Protein AF-A0A0F4VMG0-F1 (afdb_monomer_lite)

Organism: NCBI:txid556287

Secondary structure (DSSP, 8-state):
-GGGT-SPPPTTS-SS--SEEEEE-----TT--S--TT-EEEEE-SS--SSS-----GGGEEEPPTT--TTTS---

Radius of gyration: 13.43 Å; chains: 1; bounding box: 33×32×27 Å

Foldseek 3Di:
DVVVVPDDQDPPADPADDQKAWDFACDDDPPDPPDDGGFTWIFGGSHDRPDPDDDGDNVRIDGDDPPDDPVVVDDD

Sequence (76 aa):
MQRKGLSPPPKNASPILGLEVAGTIIDLGENTVNWNIGDEVCTLVNGGGYAEYCLSHQRQTLRFSQGFDAIKAFSP

Structure (mmCIF, N/CA/C/O backbone):
data_AF-A0A0F4VMG0-F1
#
_entry.id   AF-A0A0F4VMG0-F1
#
loop_
_atom_site.group_PDB
_atom_site.id
_atom_site.type_symbol
_atom_site.label_atom_id
_atom_site.label_alt_id
_atom_site.label_comp_id
_atom_site.label_asym_id
_atom_site.label_entity_id
_atom_site.label_seq_id
_atom_site.pdbx_PDB_ins_code
_atom_site.Cartn_x
_atom_site.Cartn_y
_atom_site.Cartn_z
_atom_site.occupancy
_atom_site.B_iso_or_equiv
_atom_site.auth_seq_id
_atom_site.auth_comp_id
_atom_site.auth_asym_id
_atom_site.auth_atom_id
_atom_site.pdbx_PDB_model_num
ATOM 1 N N . MET A 1 1 ? 20.404 10.819 -5.939 1.00 46.88 1 MET A N 1
ATOM 2 C CA . MET A 1 1 ? 21.068 9.807 -6.798 1.00 46.88 1 MET A CA 1
ATOM 3 C C . MET A 1 1 ? 20.141 9.252 -7.885 1.00 46.88 1 MET A C 1
ATOM 5 O O . MET A 1 1 ? 20.549 9.273 -9.036 1.00 46.88 1 MET A O 1
ATOM 9 N N . GLN A 1 2 ? 18.889 8.872 -7.598 1.00 43.72 2 GLN A N 1
ATOM 10 C CA . GLN A 1 2 ? 17.930 8.402 -8.624 1.00 43.72 2 GLN A CA 1
ATOM 11 C C . GLN A 1 2 ? 17.623 9.403 -9.758 1.00 43.72 2 GLN A C 1
ATOM 13 O O . GLN A 1 2 ? 17.520 8.999 -10.910 1.00 43.72 2 GLN A O 1
ATOM 18 N N . ARG A 1 3 ? 17.565 10.714 -9.471 1.00 46.88 3 ARG A N 1
ATOM 19 C CA . ARG A 1 3 ? 17.289 11.779 -10.467 1.00 46.88 3 ARG A CA 1
ATOM 20 C C . ARG A 1 3 ? 18.279 11.863 -11.637 1.00 46.88 3 ARG A C 1
ATOM 22 O O . ARG A 1 3 ? 18.015 12.583 -12.589 1.00 46.88 3 ARG A O 1
ATOM 29 N N . LYS A 1 4 ? 19.431 11.195 -11.541 1.00 53.25 4 LYS A N 1
ATOM 30 C CA . LYS A 1 4 ? 20.490 11.235 -12.559 1.00 53.25 4 LYS A CA 1
ATOM 31 C C . LYS A 1 4 ? 20.508 10.000 -13.472 1.00 53.25 4 LYS A C 1
ATOM 33 O O . LYS A 1 4 ? 21.401 9.912 -14.300 1.00 53.25 4 LYS A O 1
ATOM 38 N N . GLY A 1 5 ? 19.580 9.047 -13.312 1.00 55.06 5 GLY A N 1
ATOM 39 C CA . GLY A 1 5 ? 19.487 7.861 -14.181 1.00 55.06 5 GLY A CA 1
ATOM 40 C C . GLY A 1 5 ? 20.668 6.881 -14.088 1.00 55.06 5 GLY A C 1
ATOM 41 O O . GLY A 1 5 ? 20.825 6.033 -14.955 1.00 55.06 5 GLY A O 1
ATOM 42 N N . LEU A 1 6 ? 21.512 6.994 -13.055 1.00 55.00 6 LEU A N 1
ATOM 43 C CA . LEU A 1 6 ? 22.796 6.279 -12.952 1.00 55.00 6 LEU A CA 1
ATOM 44 C C . LEU A 1 6 ? 22.753 4.983 -12.127 1.00 55.00 6 LEU A C 1
ATOM 46 O O . LEU A 1 6 ? 23.777 4.319 -11.995 1.00 55.00 6 LEU A O 1
ATOM 50 N N . SER A 1 7 ? 21.603 4.605 -11.568 1.00 48.09 7 SER A N 1
ATOM 51 C CA . SER A 1 7 ? 21.445 3.288 -10.947 1.00 48.09 7 SER A CA 1
ATOM 52 C C . SER A 1 7 ? 20.646 2.406 -11.897 1.00 48.09 7 SER A C 1
ATOM 54 O O . SER A 1 7 ? 19.461 2.686 -12.085 1.00 48.09 7 SER A O 1
ATOM 56 N N . PRO A 1 8 ? 21.250 1.369 -12.506 1.00 51.31 8 PRO A N 1
ATOM 57 C CA . PRO A 1 8 ? 20.472 0.395 -13.250 1.00 51.31 8 PRO A CA 1
ATOM 58 C C . PRO A 1 8 ? 19.423 -0.196 -12.296 1.00 51.31 8 PRO A C 1
ATOM 60 O O . PRO A 1 8 ? 19.785 -0.608 -11.187 1.00 51.31 8 PRO A O 1
ATOM 63 N N . PRO A 1 9 ? 18.130 -0.185 -12.664 1.00 48.16 9 PRO A N 1
ATOM 64 C CA . PRO A 1 9 ? 17.106 -0.779 -11.825 1.00 48.16 9 PRO A CA 1
ATOM 65 C C . PRO A 1 9 ? 17.439 -2.269 -11.633 1.00 48.16 9 PRO A C 1
ATOM 67 O O . PRO A 1 9 ? 17.840 -2.937 -12.593 1.00 48.16 9 PRO A O 1
ATOM 70 N N . PRO A 1 10 ? 17.310 -2.816 -10.412 1.00 53.91 10 PRO A N 1
ATOM 71 C CA . PRO A 1 10 ? 17.321 -4.260 -10.214 1.00 53.91 10 PRO A CA 1
ATOM 72 C C . PRO A 1 10 ? 16.326 -4.908 -11.186 1.00 53.91 10 PRO A C 1
ATOM 74 O O . PRO A 1 10 ? 15.263 -4.340 -11.420 1.00 53.91 10 PRO A O 1
ATOM 77 N N . LYS A 1 11 ? 16.622 -6.104 -11.718 1.00 55.19 11 LYS A N 1
ATOM 78 C CA . LYS A 1 11 ? 15.756 -6.814 -12.693 1.00 55.19 11 LYS A CA 1
ATOM 79 C C . LYS A 1 11 ? 14.282 -6.968 -12.263 1.00 55.19 11 LYS A C 1
ATOM 81 O O . LYS A 1 11 ? 13.446 -7.235 -13.115 1.00 55.19 11 LYS A O 1
ATOM 86 N N . ASN A 1 12 ? 13.981 -6.780 -10.976 1.00 55.47 12 ASN A N 1
ATOM 87 C CA . ASN A 1 12 ? 12.652 -6.913 -10.377 1.00 55.47 12 ASN A CA 1
ATOM 88 C C . ASN A 1 12 ? 12.051 -5.577 -9.885 1.00 55.47 12 ASN A C 1
ATOM 90 O O . ASN A 1 12 ? 11.087 -5.600 -9.125 1.00 55.47 12 ASN A O 1
ATOM 94 N N . ALA A 1 13 ? 12.626 -4.425 -10.245 1.00 51.06 13 ALA A N 1
ATOM 95 C CA . ALA A 1 13 ? 12.092 -3.111 -9.879 1.00 51.06 13 ALA A CA 1
ATOM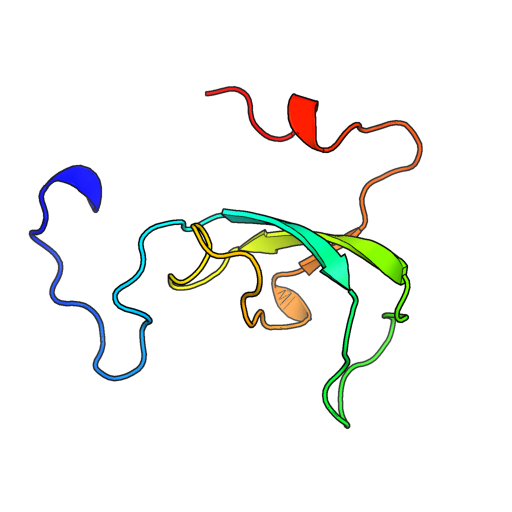 96 C C . ALA A 1 13 ? 11.276 -2.512 -11.034 1.00 51.06 13 ALA A C 1
ATOM 98 O O . ALA A 1 13 ? 11.653 -2.639 -12.200 1.00 51.06 13 ALA A O 1
ATOM 99 N N . SER A 1 14 ? 10.164 -1.849 -10.709 1.00 51.34 14 SER A N 1
ATOM 100 C CA . SER A 1 14 ? 9.324 -1.183 -11.709 1.00 51.34 14 SER A CA 1
ATOM 101 C C . SER A 1 14 ? 10.100 -0.047 -12.399 1.00 51.34 14 SER A C 1
ATOM 103 O O . SER A 1 14 ? 10.799 0.706 -11.717 1.00 51.34 14 SER A O 1
ATOM 105 N N . PRO A 1 15 ? 9.980 0.124 -13.732 1.00 57.34 15 PRO A N 1
ATOM 106 C CA . PRO A 1 15 ? 10.613 1.227 -14.460 1.00 57.34 15 PRO A CA 1
ATOM 107 C C . PRO A 1 15 ? 9.938 2.584 -14.199 1.00 57.34 15 PRO A C 1
ATOM 109 O O . PRO A 1 15 ? 10.469 3.622 -14.593 1.00 57.34 15 PRO A O 1
ATOM 112 N N . ILE A 1 16 ? 8.765 2.587 -13.559 1.00 56.75 16 ILE A N 1
ATOM 113 C CA . ILE A 1 16 ? 8.010 3.795 -13.225 1.00 56.75 16 ILE A CA 1
ATOM 114 C C . ILE A 1 16 ? 8.642 4.447 -11.989 1.00 56.75 16 ILE A C 1
ATOM 116 O O . ILE A 1 16 ? 8.882 3.795 -10.972 1.00 56.75 16 ILE A O 1
ATOM 120 N N . LEU A 1 17 ? 8.914 5.749 -12.077 1.00 55.88 17 LEU A N 1
ATOM 121 C CA . LEU A 1 17 ? 9.476 6.541 -10.983 1.00 55.88 17 LEU A CA 1
ATOM 122 C C . LEU A 1 17 ? 8.459 6.721 -9.840 1.00 55.88 17 LEU A C 1
ATOM 124 O O . LEU A 1 17 ? 7.265 6.492 -10.002 1.00 55.88 17 LEU A O 1
ATOM 128 N N . GLY A 1 18 ? 8.946 7.132 -8.673 1.00 60.31 18 GLY A N 1
ATOM 129 C CA . GLY A 1 18 ? 8.145 7.258 -7.455 1.00 60.31 18 GLY A CA 1
ATOM 130 C C . GLY A 1 18 ? 8.603 6.235 -6.426 1.00 60.31 18 GLY A C 1
ATOM 131 O O . GLY A 1 18 ? 8.513 5.032 -6.657 1.00 60.31 18 GLY A O 1
ATOM 132 N N . LEU A 1 19 ? 9.161 6.738 -5.327 1.00 64.19 19 LEU A N 1
ATOM 133 C CA . LEU A 1 19 ? 9.635 5.936 -4.197 1.00 64.19 19 LEU A CA 1
ATOM 134 C C . LEU A 1 19 ? 8.627 5.883 -3.049 1.00 64.19 19 LEU A C 1
ATOM 136 O O . LEU A 1 19 ? 8.786 5.087 -2.129 1.00 64.19 19 LEU A O 1
ATOM 140 N N . GLU A 1 20 ? 7.611 6.738 -3.093 1.00 69.94 20 GLU A N 1
ATOM 141 C CA . GLU A 1 20 ? 6.690 6.987 -1.995 1.00 69.94 20 GLU A CA 1
ATOM 142 C C . GLU A 1 20 ? 5.294 7.192 -2.593 1.00 69.94 20 GLU A C 1
ATOM 144 O O . GLU A 1 20 ? 5.163 7.859 -3.625 1.00 69.94 20 GLU A O 1
ATOM 149 N N . VAL A 1 21 ? 4.266 6.608 -1.974 1.00 78.12 21 VAL A N 1
ATOM 150 C CA . VAL A 1 21 ? 2.863 6.692 -2.415 1.00 78.12 21 VAL A CA 1
ATOM 151 C C . VAL A 1 21 ? 1.957 6.845 -1.205 1.00 78.12 21 VAL A C 1
ATOM 153 O O . VAL A 1 21 ? 2.148 6.156 -0.206 1.00 78.12 21 VAL A O 1
ATOM 156 N N . ALA A 1 22 ? 0.946 7.700 -1.321 1.00 84.31 22 ALA A N 1
ATOM 157 C CA . ALA A 1 22 ? -0.182 7.770 -0.402 1.00 84.31 22 ALA A CA 1
ATOM 158 C C . ALA A 1 22 ? -1.475 7.434 -1.152 1.00 84.31 22 ALA A C 1
ATOM 160 O O . ALA A 1 22 ? -1.664 7.888 -2.280 1.00 84.31 22 ALA A O 1
ATOM 161 N N . GLY A 1 23 ? -2.356 6.649 -0.540 1.00 85.75 23 GLY A N 1
ATOM 162 C CA . GLY A 1 23 ? -3.621 6.260 -1.156 1.00 85.75 23 GLY A CA 1
ATOM 163 C C . GLY A 1 23 ? -4.432 5.311 -0.286 1.00 85.75 23 GLY A C 1
ATOM 164 O O . GLY A 1 23 ? -4.211 5.211 0.919 1.00 85.75 23 GLY A O 1
ATOM 165 N N . THR A 1 24 ? -5.364 4.599 -0.910 1.00 89.62 24 THR A N 1
ATOM 166 C CA . THR A 1 24 ? -6.277 3.674 -0.233 1.00 89.62 24 THR A CA 1
ATOM 167 C C . THR A 1 24 ? -6.001 2.243 -0.672 1.00 89.62 24 THR A C 1
ATOM 169 O O . THR A 1 24 ? -5.799 1.979 -1.858 1.00 89.62 24 THR A O 1
ATOM 172 N N . ILE A 1 25 ? -6.017 1.302 0.271 1.00 91.12 25 ILE A N 1
ATOM 173 C CA . ILE A 1 25 ? -5.919 -0.124 -0.051 1.00 91.12 25 ILE A CA 1
ATOM 174 C C . ILE A 1 25 ? -7.175 -0.553 -0.816 1.00 91.12 25 ILE A C 1
ATOM 176 O O . ILE A 1 25 ? -8.279 -0.496 -0.280 1.00 91.12 25 ILE A O 1
ATOM 180 N N . ILE A 1 26 ? -6.995 -1.016 -2.053 1.00 92.31 26 ILE A N 1
ATOM 181 C CA . ILE A 1 26 ? -8.077 -1.546 -2.903 1.00 92.31 26 ILE A CA 1
ATOM 182 C C . ILE A 1 26 ? -8.052 -3.072 -3.042 1.00 92.31 26 ILE A C 1
ATOM 184 O O . ILE A 1 26 ? -9.046 -3.651 -3.467 1.00 92.31 26 ILE A O 1
ATOM 188 N N . ASP A 1 27 ? -6.941 -3.717 -2.678 1.00 92.56 27 ASP A N 1
ATOM 189 C CA . ASP A 1 27 ? -6.778 -5.172 -2.703 1.00 92.56 27 ASP A CA 1
ATOM 190 C C . ASP A 1 27 ? -5.701 -5.616 -1.697 1.00 92.56 27 ASP A C 1
ATOM 192 O O . ASP A 1 27 ? -4.827 -4.828 -1.318 1.00 92.56 27 ASP A O 1
ATOM 196 N N . LEU A 1 28 ? -5.766 -6.872 -1.253 1.00 91.62 28 LEU A N 1
ATOM 197 C CA . LEU A 1 28 ? -4.874 -7.458 -0.252 1.00 91.62 28 LEU A CA 1
ATOM 198 C C . LEU A 1 28 ? -4.420 -8.852 -0.690 1.00 91.62 28 LEU A C 1
ATOM 200 O O . LEU A 1 28 ? -5.230 -9.729 -0.970 1.00 91.62 28 LEU A O 1
ATOM 204 N N . GLY A 1 29 ? -3.107 -9.093 -0.670 1.00 89.44 29 GLY A N 1
ATOM 205 C CA . GLY A 1 29 ? -2.577 -10.443 -0.878 1.00 89.44 29 GLY A CA 1
ATOM 206 C C . GLY A 1 29 ? -2.955 -11.382 0.273 1.00 89.44 29 GLY A C 1
ATOM 207 O O . GLY A 1 29 ? -3.062 -10.937 1.415 1.00 89.44 29 GLY A O 1
ATOM 208 N N . GLU A 1 30 ? -3.067 -12.684 -0.008 1.00 87.12 30 GLU A N 1
ATOM 209 C CA . GLU A 1 30 ? -3.591 -13.718 0.911 1.00 87.12 30 GLU A CA 1
ATOM 210 C C . GLU A 1 30 ? -2.941 -13.752 2.307 1.00 87.12 30 GLU A C 1
ATOM 212 O O . GLU A 1 30 ? -3.582 -14.131 3.281 1.00 87.12 30 GLU A O 1
ATOM 217 N N . ASN A 1 31 ? -1.675 -13.338 2.421 1.00 86.94 31 ASN A N 1
ATOM 218 C CA . ASN A 1 31 ? -0.907 -13.360 3.673 1.00 86.94 31 ASN A CA 1
ATOM 219 C C . ASN A 1 31 ? -0.748 -11.973 4.319 1.00 86.94 31 ASN A C 1
ATOM 221 O O . ASN A 1 31 ? 0.143 -11.760 5.151 1.00 86.94 31 ASN A O 1
ATOM 225 N N . THR A 1 32 ? -1.559 -11.003 3.902 1.00 87.50 32 THR A N 1
ATOM 226 C CA . THR A 1 32 ? -1.527 -9.656 4.471 1.00 87.50 32 THR A CA 1
ATOM 227 C C . THR A 1 32 ? -2.287 -9.642 5.789 1.00 87.50 32 THR A C 1
ATOM 229 O O . THR A 1 32 ? -3.442 -10.051 5.855 1.00 87.50 32 THR A O 1
ATOM 232 N N . VAL A 1 33 ? -1.637 -9.172 6.851 1.00 85.75 33 VAL A N 1
ATOM 233 C CA . VAL A 1 33 ? -2.208 -9.123 8.202 1.00 85.75 33 VAL A CA 1
ATOM 234 C C . VAL A 1 33 ? -2.243 -7.686 8.700 1.00 85.75 33 VAL A C 1
ATOM 236 O O . VAL A 1 33 ? -1.348 -6.900 8.400 1.00 85.75 33 VAL A O 1
ATOM 239 N N . ASN A 1 34 ? -3.247 -7.352 9.513 1.00 85.94 34 ASN A N 1
ATOM 240 C CA . ASN A 1 34 ? -3.440 -6.016 10.093 1.00 85.94 34 ASN A CA 1
ATOM 241 C C . ASN A 1 34 ? -3.750 -4.899 9.078 1.00 85.94 34 ASN A C 1
ATOM 243 O O . ASN A 1 34 ? -3.524 -3.732 9.388 1.00 85.94 34 ASN A O 1
ATOM 247 N N . TRP A 1 35 ? -4.295 -5.219 7.907 1.00 89.56 35 TRP A N 1
ATOM 248 C CA . TRP A 1 35 ? -4.729 -4.231 6.915 1.00 89.56 35 TRP A CA 1
ATOM 249 C C . TRP A 1 35 ? -6.108 -4.590 6.386 1.00 89.56 35 TRP A C 1
ATOM 251 O O . TRP A 1 35 ? -6.418 -5.774 6.254 1.00 89.56 35 TRP A O 1
ATOM 261 N N . ASN A 1 36 ? -6.906 -3.575 6.070 1.00 90.31 36 ASN A N 1
ATOM 262 C CA . ASN A 1 36 ? -8.220 -3.735 5.460 1.00 90.31 36 ASN A CA 1
ATOM 263 C C . ASN A 1 36 ? -8.304 -2.954 4.146 1.00 90.31 36 ASN A C 1
ATOM 265 O O . ASN A 1 36 ? -7.683 -1.902 3.988 1.00 90.31 36 ASN A O 1
ATOM 269 N N . ILE A 1 37 ? -9.124 -3.451 3.216 1.00 91.12 37 ILE A N 1
ATOM 270 C CA . ILE A 1 37 ? -9.55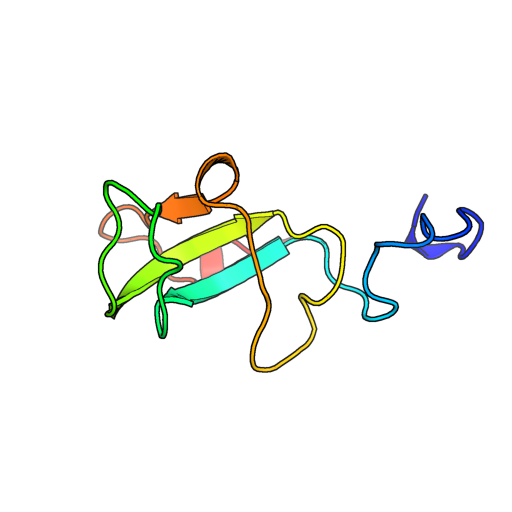1 -2.663 2.056 1.00 91.12 37 ILE A CA 1
ATOM 271 C C . ILE A 1 37 ? -10.269 -1.412 2.575 1.00 91.12 37 ILE A C 1
ATOM 273 O O . ILE A 1 37 ? -11.129 -1.507 3.450 1.00 91.12 37 ILE A O 1
ATOM 277 N N . GLY A 1 38 ? -9.905 -0.248 2.040 1.00 88.75 38 GLY A N 1
ATOM 278 C CA . GLY A 1 38 ? -10.385 1.054 2.500 1.00 88.75 38 GLY A CA 1
ATOM 279 C C . GLY A 1 38 ? -9.456 1.767 3.487 1.00 88.75 38 GLY A C 1
ATOM 280 O O . GLY A 1 38 ? -9.660 2.956 3.720 1.00 88.75 38 GLY A O 1
ATOM 281 N N . ASP A 1 39 ? -8.425 1.105 4.027 1.00 88.00 39 ASP A N 1
ATOM 282 C CA . ASP A 1 39 ? -7.437 1.784 4.873 1.00 88.00 39 ASP A CA 1
ATOM 283 C C . ASP A 1 39 ? -6.659 2.824 4.046 1.00 88.00 39 ASP A C 1
ATOM 285 O O . ASP A 1 39 ? -6.121 2.517 2.976 1.00 88.00 39 ASP A O 1
ATOM 289 N N . GLU A 1 40 ? -6.567 4.051 4.562 1.00 88.12 40 GLU A N 1
ATOM 290 C CA . GLU A 1 40 ? -5.690 5.093 4.026 1.00 88.12 40 GLU A CA 1
ATOM 291 C C . GLU A 1 40 ? -4.258 4.866 4.511 1.00 88.12 40 GLU A C 1
ATOM 293 O O . GLU A 1 40 ? -3.977 4.796 5.717 1.00 88.12 40 GLU A O 1
ATOM 298 N N . VAL A 1 41 ? -3.326 4.771 3.565 1.00 88.31 41 VAL A N 1
ATOM 299 C CA . VAL A 1 41 ? -1.943 4.388 3.839 1.00 88.31 41 VAL A CA 1
ATOM 300 C C . VAL A 1 41 ? -0.928 5.209 3.064 1.00 88.31 41 VAL A C 1
ATOM 302 O O . VAL A 1 41 ? -1.159 5.598 1.922 1.00 88.31 41 VAL A O 1
ATOM 305 N N . CYS A 1 42 ? 0.235 5.417 3.676 1.00 87.81 42 CYS A N 1
ATOM 306 C CA . CYS A 1 42 ? 1.444 5.870 3.000 1.00 87.81 42 CYS A CA 1
ATOM 307 C C . CYS A 1 42 ? 2.452 4.722 2.961 1.00 87.81 42 CYS A C 1
ATOM 309 O O . CYS A 1 42 ? 2.562 3.942 3.911 1.00 87.81 42 CYS A O 1
ATOM 311 N N . THR A 1 43 ? 3.183 4.574 1.862 1.00 84.44 43 THR A N 1
ATOM 312 C CA . THR A 1 43 ? 4.108 3.461 1.703 1.00 84.44 43 THR A CA 1
ATOM 313 C C . THR A 1 43 ? 5.309 3.791 0.832 1.00 84.44 43 THR A C 1
ATOM 315 O O . THR A 1 43 ? 5.222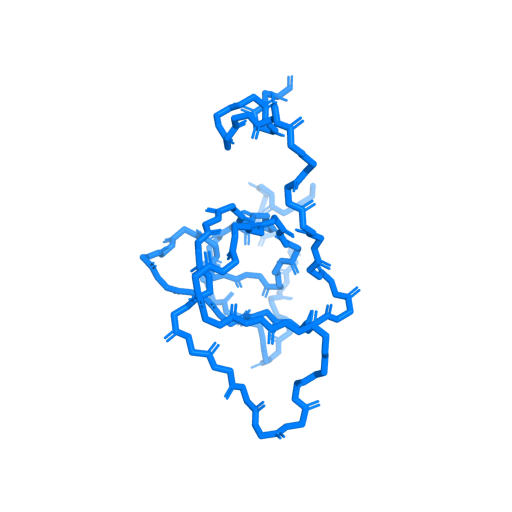 4.574 -0.113 1.00 84.44 43 THR A O 1
ATOM 318 N N . LEU A 1 44 ? 6.438 3.161 1.159 1.00 80.50 44 LEU A N 1
ATOM 319 C CA . LEU A 1 44 ? 7.645 3.198 0.343 1.00 80.50 44 LEU A CA 1
ATOM 320 C C . LEU A 1 44 ? 7.595 2.075 -0.693 1.00 80.50 44 LEU A C 1
ATOM 322 O O . LEU A 1 44 ? 7.539 0.901 -0.327 1.00 80.50 44 LEU A O 1
ATOM 326 N N . VAL A 1 45 ? 7.657 2.432 -1.974 1.00 78.44 45 VAL A N 1
ATOM 327 C CA . VAL A 1 45 ? 7.654 1.482 -3.093 1.00 78.44 45 VAL A CA 1
ATOM 328 C C . VAL A 1 45 ? 8.997 1.486 -3.811 1.00 78.44 45 VAL A C 1
ATOM 330 O O . VAL A 1 45 ? 9.635 2.520 -4.000 1.00 78.44 45 VAL A O 1
ATOM 333 N N . ASN A 1 46 ? 9.432 0.316 -4.271 1.00 66.44 46 ASN A N 1
ATOM 334 C CA . ASN A 1 46 ? 10.659 0.173 -5.058 1.00 66.44 46 ASN A CA 1
ATOM 335 C C . ASN A 1 46 ? 10.394 0.491 -6.547 1.00 66.44 46 ASN A C 1
ATOM 337 O O . ASN A 1 46 ? 10.676 -0.328 -7.426 1.00 66.44 46 ASN A O 1
ATOM 341 N N . GLY A 1 47 ? 9.828 1.674 -6.815 1.00 64.50 47 GLY A N 1
ATOM 342 C CA . GLY A 1 47 ? 9.299 2.087 -8.121 1.00 64.50 47 GLY A CA 1
ATOM 343 C C . GLY A 1 47 ? 7.814 1.746 -8.295 1.00 64.50 47 GLY A C 1
ATOM 344 O O . GLY A 1 47 ? 7.276 0.892 -7.594 1.00 64.50 47 GLY A O 1
ATOM 345 N N . GLY A 1 48 ? 7.144 2.396 -9.249 1.00 67.38 48 GLY A N 1
ATOM 346 C CA . GLY A 1 48 ? 5.708 2.214 -9.507 1.00 67.38 48 GLY A CA 1
ATOM 347 C C . GLY A 1 48 ? 4.798 3.274 -8.897 1.00 67.38 48 GLY A C 1
ATOM 348 O O . GLY A 1 48 ? 3.599 3.204 -9.120 1.00 67.38 48 GLY A O 1
ATOM 349 N N . GLY A 1 49 ? 5.339 4.240 -8.148 1.00 65.50 49 GLY A N 1
ATOM 350 C CA . GLY A 1 49 ? 4.512 5.183 -7.395 1.00 65.50 49 GLY A CA 1
ATOM 351 C C . GLY A 1 49 ? 3.835 6.276 -8.219 1.00 65.50 49 GLY A C 1
ATOM 352 O O . GLY A 1 49 ? 2.814 6.808 -7.803 1.00 65.50 49 GLY A O 1
ATOM 353 N N . TYR A 1 50 ? 4.359 6.604 -9.402 1.00 70.25 50 TYR A N 1
ATOM 354 C CA . TYR A 1 50 ? 3.699 7.510 -10.353 1.00 70.25 50 TYR A CA 1
ATOM 355 C C . TYR A 1 50 ? 2.741 6.736 -11.271 1.00 70.25 50 TYR A C 1
ATOM 357 O O . TYR A 1 50 ? 2.854 6.781 -12.496 1.00 70.25 50 TYR A O 1
ATOM 365 N N . ALA A 1 51 ? 1.827 5.984 -10.665 1.00 77.06 51 ALA A N 1
ATOM 366 C CA . ALA A 1 51 ? 0.763 5.240 -11.327 1.00 77.06 51 ALA A CA 1
ATOM 367 C C . ALA A 1 51 ? -0.519 5.323 -10.485 1.00 77.06 51 ALA A C 1
ATOM 369 O O . ALA A 1 51 ? -0.460 5.627 -9.297 1.00 77.06 51 ALA A O 1
ATOM 370 N N . GLU A 1 52 ? -1.673 5.028 -11.088 1.00 79.81 52 GLU A N 1
ATOM 371 C CA . GLU A 1 52 ? -2.955 4.970 -10.362 1.00 79.81 52 GLU A CA 1
ATOM 372 C C . GLU A 1 52 ? -2.994 3.816 -9.349 1.00 79.81 52 GLU A C 1
ATOM 374 O O . GLU A 1 52 ? -3.692 3.891 -8.342 1.00 79.81 52 GLU A O 1
ATOM 379 N N . TYR A 1 53 ? -2.205 2.765 -9.597 1.00 82.56 53 TYR A N 1
ATOM 380 C CA . TYR A 1 53 ? -2.082 1.600 -8.730 1.00 82.56 53 TYR A CA 1
ATOM 381 C C . TYR A 1 53 ? -0.625 1.159 -8.633 1.00 82.56 53 TYR A C 1
ATOM 383 O O . TYR A 1 53 ? 0.092 1.098 -9.635 1.00 82.56 53 TYR A O 1
ATOM 391 N N . CYS A 1 54 ? -0.198 0.787 -7.429 1.00 84.00 54 CYS A N 1
ATOM 392 C CA . CYS A 1 54 ? 1.130 0.244 -7.180 1.00 84.00 54 CYS A CA 1
ATOM 393 C C . CYS A 1 54 ? 1.068 -0.888 -6.152 1.00 84.00 54 CYS A C 1
ATOM 395 O O . CYS A 1 54 ? 0.233 -0.878 -5.249 1.00 84.00 54 CYS A O 1
ATOM 397 N N . LEU A 1 55 ? 1.987 -1.845 -6.267 1.00 85.56 55 LEU A N 1
ATOM 398 C CA . LEU A 1 55 ? 2.162 -2.885 -5.259 1.00 85.56 5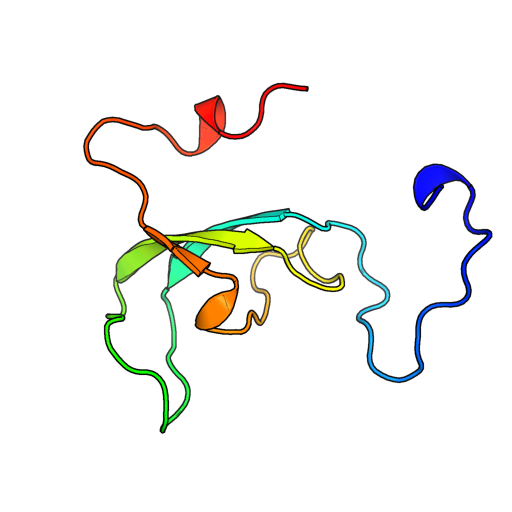5 LEU A CA 1
ATOM 399 C C . LEU A 1 55 ? 3.160 -2.414 -4.204 1.00 85.56 55 LEU A C 1
ATOM 401 O O . LEU A 1 55 ? 4.228 -1.898 -4.535 1.00 85.56 55 LEU A O 1
ATOM 405 N N . SER A 1 56 ? 2.833 -2.657 -2.939 1.00 85.19 56 SER A N 1
ATOM 406 C CA . SER A 1 56 ? 3.743 -2.438 -1.821 1.00 85.19 56 SER A CA 1
ATOM 407 C C . SER A 1 56 ? 3.739 -3.620 -0.862 1.00 85.19 56 SER A C 1
ATOM 409 O O . SER A 1 56 ? 2.782 -4.390 -0.784 1.00 85.19 56 SER A O 1
ATOM 411 N N . HIS A 1 57 ? 4.833 -3.778 -0.125 1.00 86.62 57 HIS A N 1
ATOM 412 C CA . HIS A 1 57 ? 4.944 -4.790 0.908 1.00 86.62 57 HIS A CA 1
ATOM 413 C C . HIS A 1 57 ? 4.381 -4.249 2.229 1.00 86.62 57 HIS A C 1
ATOM 415 O O . HIS A 1 57 ? 4.846 -3.221 2.706 1.00 86.62 57 HIS A O 1
ATOM 421 N N . GLN A 1 58 ? 3.502 -4.998 2.904 1.00 82.81 58 GLN A N 1
ATOM 422 C CA . GLN A 1 58 ? 2.832 -4.587 4.158 1.00 82.81 58 GLN A CA 1
ATOM 423 C C . GLN A 1 58 ? 3.752 -3.998 5.251 1.00 82.81 58 GLN A C 1
ATOM 425 O O . GLN A 1 58 ? 3.359 -3.119 6.005 1.00 82.81 58 GLN A O 1
ATOM 430 N N . ARG A 1 59 ? 5.004 -4.472 5.344 1.00 85.19 59 ARG A N 1
ATOM 431 C CA . ARG A 1 59 ? 6.035 -3.958 6.280 1.00 85.19 59 ARG A CA 1
ATOM 432 C C . ARG A 1 59 ? 6.564 -2.555 5.950 1.00 85.19 59 ARG A C 1
ATOM 434 O O . ARG A 1 59 ? 7.245 -1.964 6.777 1.00 85.19 59 ARG A O 1
ATOM 441 N N . GLN A 1 60 ? 6.319 -2.068 4.741 1.00 82.06 60 GLN A N 1
ATOM 442 C CA . GLN A 1 60 ? 6.706 -0.742 4.253 1.00 82.06 60 GLN A CA 1
ATOM 443 C C . GLN A 1 60 ? 5.502 0.209 4.216 1.00 82.06 60 GLN A C 1
ATOM 445 O O . GLN A 1 60 ? 5.608 1.317 3.692 1.00 82.06 60 GLN A O 1
ATOM 450 N N . THR A 1 61 ? 4.350 -0.236 4.717 1.00 86.12 61 THR A N 1
ATOM 451 C CA . THR A 1 61 ? 3.086 0.495 4.710 1.00 86.12 61 THR A CA 1
ATOM 452 C C . THR A 1 61 ? 2.807 1.030 6.109 1.00 86.12 61 THR A C 1
ATOM 454 O O . THR A 1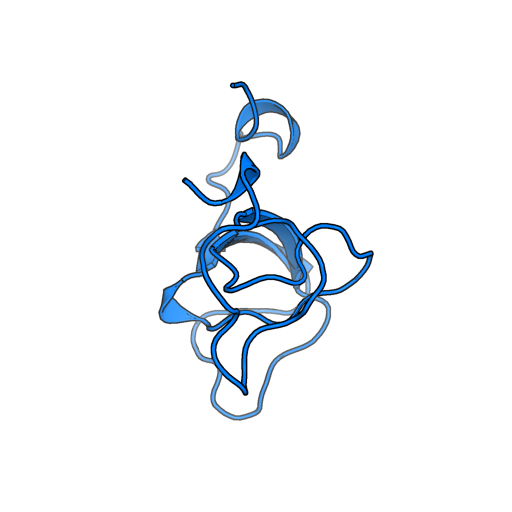 61 ? 2.973 0.326 7.105 1.00 86.12 61 THR A O 1
ATOM 457 N N . LEU A 1 62 ? 2.401 2.292 6.190 1.00 85.31 62 LEU A N 1
ATOM 458 C CA . LEU A 1 62 ? 2.051 2.992 7.419 1.00 85.31 62 LEU A CA 1
ATOM 459 C C . LEU A 1 62 ? 0.626 3.526 7.278 1.00 85.31 62 LEU A C 1
ATOM 461 O O . LEU A 1 62 ? 0.269 4.065 6.231 1.00 85.31 62 LEU A O 1
ATOM 465 N N . ARG A 1 63 ? -0.188 3.386 8.329 1.00 83.25 63 ARG A N 1
ATOM 466 C CA . ARG A 1 63 ? -1.513 4.016 8.369 1.00 83.25 63 ARG A CA 1
ATOM 467 C C . ARG A 1 63 ? -1.344 5.520 8.463 1.00 83.25 63 ARG A C 1
ATOM 469 O O . ARG A 1 63 ? -0.479 5.994 9.205 1.00 83.25 63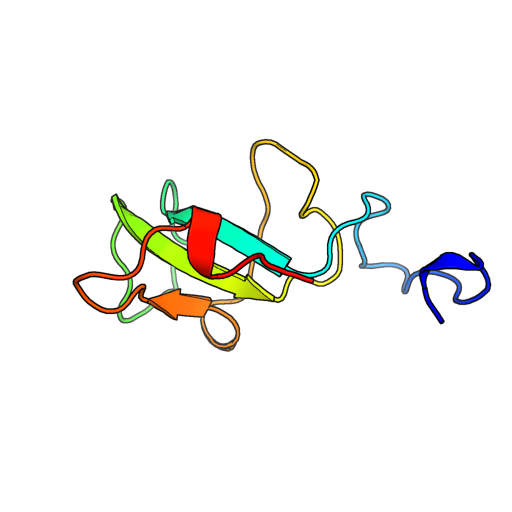 ARG A O 1
ATOM 476 N N . PHE A 1 64 ? -2.213 6.257 7.786 1.00 72.19 64 PHE A N 1
ATOM 477 C CA . PHE A 1 64 ? -2.391 7.660 8.125 1.00 72.19 64 PHE A CA 1
ATOM 478 C C . PHE A 1 64 ? -2.885 7.765 9.572 1.00 72.19 64 PHE A C 1
ATOM 480 O O . PHE A 1 64 ? -3.805 7.060 9.992 1.00 72.19 64 PHE A O 1
ATOM 487 N N . SER A 1 65 ? -2.234 8.609 10.373 1.00 55.53 65 SER A N 1
ATOM 488 C CA . SER A 1 65 ? -2.770 8.958 11.684 1.00 55.53 65 SER A CA 1
ATOM 489 C C . SER A 1 65 ? -3.974 9.879 11.493 1.00 55.53 65 SER A C 1
ATOM 491 O O . SER A 1 65 ? -4.009 10.717 10.590 1.00 55.53 65 SER A O 1
ATOM 493 N N . GLN A 1 66 ? -4.986 9.704 12.341 1.00 52.47 66 GLN A N 1
ATOM 494 C CA . GLN A 1 66 ? -6.245 10.439 12.260 1.00 52.47 66 GLN A CA 1
ATOM 495 C C . GLN A 1 66 ? -5.970 11.956 12.322 1.00 52.47 66 GLN A C 1
ATOM 497 O O . GLN A 1 66 ? -5.515 12.464 13.347 1.00 52.47 66 GLN A O 1
ATOM 502 N N . GLY A 1 67 ? -6.199 12.664 11.209 1.00 54.88 67 GLY A N 1
ATOM 503 C CA . GLY A 1 67 ? -5.945 14.107 11.071 1.00 54.88 67 GLY A CA 1
ATOM 504 C C . GLY A 1 67 ? -4.782 14.506 10.150 1.00 54.88 67 GLY A C 1
ATOM 505 O O . GLY A 1 67 ? -4.554 15.705 9.976 1.00 54.88 67 GLY A O 1
ATOM 506 N N . PHE A 1 68 ? -4.063 13.554 9.545 1.00 53.72 68 PHE A N 1
ATOM 507 C CA . PHE A 1 68 ? -3.072 13.842 8.503 1.00 53.72 68 PHE A CA 1
ATOM 508 C C . PHE A 1 68 ? -3.670 13.645 7.109 1.00 53.72 68 PHE A C 1
ATOM 510 O O . PHE A 1 68 ? -4.037 12.544 6.724 1.00 53.72 68 PHE A O 1
ATOM 517 N N . ASP A 1 69 ? -3.753 14.744 6.365 1.00 57.34 69 ASP A N 1
ATOM 518 C CA . ASP A 1 69 ? -4.176 14.782 4.967 1.00 57.34 69 ASP A CA 1
ATOM 519 C C . ASP A 1 69 ? -3.040 14.261 4.066 1.00 57.34 69 ASP A C 1
ATOM 521 O O . ASP A 1 69 ? -1.876 14.639 4.257 1.00 57.34 69 ASP A O 1
ATOM 525 N N . ALA A 1 70 ? -3.357 13.416 3.081 1.00 54.72 70 ALA A N 1
ATOM 526 C CA . ALA A 1 70 ? -2.394 12.825 2.147 1.00 54.72 70 ALA A CA 1
ATOM 527 C C . ALA A 1 70 ? -1.530 13.883 1.436 1.00 54.72 70 ALA A C 1
ATOM 529 O O . ALA A 1 70 ? -0.359 13.638 1.142 1.00 54.72 70 ALA A O 1
ATOM 530 N N . ILE A 1 71 ? -2.072 15.093 1.250 1.00 55.81 71 ILE A N 1
ATOM 531 C CA . ILE A 1 71 ? -1.364 16.229 0.645 1.00 55.81 71 ILE A CA 1
ATOM 532 C C . ILE A 1 71 ? -0.263 16.788 1.569 1.00 55.81 71 ILE A C 1
ATOM 534 O O . ILE A 1 71 ? 0.763 17.257 1.085 1.00 55.81 71 ILE A O 1
ATOM 538 N N . LYS A 1 72 ? -0.414 16.716 2.901 1.00 51.09 72 LYS A N 1
ATOM 539 C CA . LYS A 1 72 ? 0.578 17.247 3.863 1.00 51.09 72 LYS A CA 1
ATOM 540 C C . LYS A 1 72 ? 1.744 16.302 4.148 1.00 51.09 72 LYS A C 1
ATOM 542 O O . LYS A 1 72 ? 2.788 16.775 4.587 1.00 51.09 72 LYS A O 1
ATOM 547 N N . ALA A 1 73 ? 1.586 14.999 3.911 1.00 49.88 73 ALA A N 1
ATOM 548 C CA . ALA A 1 73 ? 2.690 14.041 4.021 1.00 49.88 73 ALA A CA 1
ATOM 549 C C . ALA A 1 73 ? 3.741 14.226 2.906 1.00 49.88 73 ALA A C 1
ATOM 551 O O . ALA A 1 73 ? 4.887 13.824 3.076 1.00 49.88 73 ALA A O 1
ATOM 552 N N . PHE A 1 74 ? 3.362 14.883 1.805 1.00 47.91 74 PHE A N 1
ATOM 553 C CA . PHE A 1 74 ? 4.214 15.208 0.663 1.00 47.91 74 PHE A CA 1
ATOM 554 C C . PHE A 1 74 ? 4.431 16.723 0.551 1.00 47.91 74 PHE A C 1
ATOM 556 O O . PHE A 1 74 ? 3.851 17.392 -0.301 1.00 47.91 74 PHE A O 1
ATOM 563 N N . SER A 1 75 ? 5.301 17.275 1.397 1.00 32.06 75 SER A N 1
ATOM 564 C CA . SER A 1 75 ? 5.928 18.576 1.138 1.00 32.06 75 SER A CA 1
ATOM 565 C C . SER A 1 75 ? 7.449 18.377 1.066 1.00 32.06 75 SER A C 1
ATOM 567 O O . SER A 1 75 ? 7.983 17.711 1.954 1.00 32.06 75 SER A O 1
ATOM 569 N N . PRO A 1 76 ? 8.130 18.879 0.015 1.00 43.00 76 PRO A N 1
ATOM 570 C CA . PRO A 1 76 ? 9.568 18.690 -0.208 1.00 43.00 76 PRO A CA 1
ATOM 571 C C . PRO A 1 76 ? 10.459 19.369 0.837 1.00 43.00 76 PRO A C 1
ATOM 573 O O . PRO A 1 76 ? 9.995 20.338 1.483 1.00 43.00 76 PRO A O 1
#

InterPro domains:
  IPR011032 GroES-like superfamily [SSF50129] (2-74)
  IPR013154 Alcohol dehydrogenase-like, N-terminal [PF08240] (10-62)

pLDDT: mean 70.57, std 16.73, range [32.06, 92.56]